Protein AF-A0A1A8P3E7-F1 (afdb_monomer_lite)

Organism: NCBI:txid451742

Secondary structure (DSSP, 8-state):
----SS-GGGPEEEE-SSEEEEEEEEEEEE--TTSSS---EEEEEEEEEEEES------SS----------PPPPP----------BSSTTS-SB----TTS------

InterPro domains:
  IPR001507 Zona pellucida domain [PS51034] (1-108)
  IPR055356 ZP-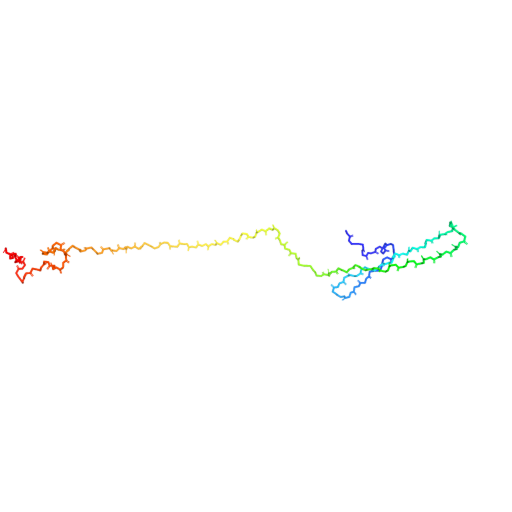N domain [PF23344] (7-52)

Radius of gyration: 48.58 Å; chains: 1; bounding box: 80×35×121 Å

pLDDT: mean 80.95, std 13.32, range [49.78, 93.94]

Structure (mmCIF, N/CA/C/O backbone):
data_AF-A0A1A8P3E7-F1
#
_entry.id   AF-A0A1A8P3E7-F1
#
loop_
_atom_site.group_PDB
_atom_site.id
_atom_site.type_symbol
_atom_site.label_atom_id
_atom_site.label_alt_id
_atom_site.label_comp_id
_atom_site.label_asym_id
_atom_site.label_entity_id
_atom_site.label_seq_id
_atom_site.pdbx_PDB_ins_code
_atom_site.Cartn_x
_atom_site.Cartn_y
_atom_site.Cartn_z
_atom_site.occupancy
_atom_site.B_iso_or_equiv
_atom_site.auth_seq_id
_atom_site.auth_comp_id
_atom_site.auth_asym_id
_atom_site.auth_atom_id
_atom_site.pdbx_PDB_model_num
ATOM 1 N N . ARG A 1 1 ? 2.741 7.653 -19.300 1.00 53.19 1 ARG A N 1
ATOM 2 C CA . ARG A 1 1 ? 2.255 6.512 -20.110 1.00 53.19 1 ARG A CA 1
ATOM 3 C C . ARG A 1 1 ? 3.495 5.762 -20.553 1.00 53.19 1 ARG A C 1
ATOM 5 O O . ARG A 1 1 ? 4.384 6.419 -21.071 1.00 53.19 1 ARG A O 1
ATOM 12 N N . PHE A 1 2 ? 3.603 4.475 -20.235 1.00 61.41 2 PHE A N 1
ATOM 13 C CA . PHE A 1 2 ? 4.712 3.655 -20.717 1.00 61.41 2 PHE A CA 1
ATOM 14 C C . PHE A 1 2 ? 4.537 3.445 -22.221 1.00 61.41 2 PHE A C 1
ATOM 16 O O . PHE A 1 2 ? 3.431 3.113 -22.649 1.00 61.41 2 PHE A O 1
ATOM 23 N N . ASP A 1 3 ? 5.583 3.709 -22.998 1.00 65.31 3 ASP A N 1
ATOM 24 C CA . ASP A 1 3 ? 5.627 3.332 -24.407 1.00 65.31 3 ASP A CA 1
ATOM 25 C C . ASP A 1 3 ? 6.106 1.880 -24.487 1.00 65.31 3 ASP A C 1
ATOM 27 O O . ASP A 1 3 ? 7.267 1.592 -24.209 1.00 65.31 3 ASP A O 1
ATOM 31 N N . ASN A 1 4 ? 5.183 0.962 -24.760 1.00 66.19 4 ASN A N 1
ATOM 32 C CA . ASN A 1 4 ? 5.472 -0.468 -24.871 1.00 66.19 4 ASN A CA 1
ATOM 33 C C . ASN A 1 4 ? 5.529 -0.954 -26.321 1.00 66.19 4 ASN A C 1
ATOM 35 O O . ASN A 1 4 ? 6.085 -2.022 -26.561 1.00 66.19 4 ASN A O 1
ATOM 39 N N . ASP A 1 5 ? 4.982 -0.180 -27.258 1.00 68.12 5 ASP A N 1
ATOM 40 C CA . ASP A 1 5 ? 4.649 -0.666 -28.597 1.00 68.12 5 ASP A CA 1
ATOM 41 C C . ASP A 1 5 ? 5.463 0.040 -29.691 1.00 68.12 5 ASP A C 1
ATOM 43 O O . ASP A 1 5 ? 5.791 -0.584 -30.698 1.00 68.12 5 ASP A O 1
ATOM 47 N N . ASP A 1 6 ? 5.854 1.305 -29.494 1.00 69.12 6 ASP A N 1
ATOM 48 C CA . ASP A 1 6 ? 6.400 2.132 -30.578 1.00 69.12 6 ASP A CA 1
ATOM 49 C C . ASP A 1 6 ? 7.939 2.118 -30.654 1.00 69.12 6 ASP A C 1
ATOM 51 O O . ASP A 1 6 ? 8.518 2.740 -31.547 1.00 69.12 6 ASP A O 1
ATOM 55 N N . HIS A 1 7 ? 8.617 1.401 -29.742 1.00 71.44 7 HIS A N 1
ATOM 56 C CA . HIS A 1 7 ? 10.087 1.280 -29.664 1.00 71.44 7 HIS A CA 1
ATOM 57 C C . HIS A 1 7 ? 10.818 2.617 -29.902 1.00 71.44 7 HIS A C 1
ATOM 59 O O . HIS A 1 7 ? 11.838 2.685 -30.604 1.00 71.44 7 HIS A O 1
ATOM 65 N N . LEU A 1 8 ? 10.292 3.701 -29.319 1.00 80.44 8 LEU A N 1
ATOM 66 C CA . LEU A 1 8 ? 10.802 5.049 -29.542 1.00 80.44 8 LEU A CA 1
ATOM 67 C C . LEU A 1 8 ? 12.301 5.130 -29.197 1.00 80.44 8 LEU A C 1
ATOM 69 O O . LEU A 1 8 ? 12.769 4.641 -28.160 1.00 80.44 8 LEU A O 1
ATOM 73 N N . CYS A 1 9 ? 13.065 5.751 -30.100 1.00 84.25 9 CYS A N 1
ATOM 74 C CA . CYS A 1 9 ? 14.514 5.961 -29.985 1.00 84.25 9 CYS A CA 1
ATOM 75 C C . CYS A 1 9 ? 15.353 4.675 -29.842 1.00 84.25 9 CYS A C 1
ATOM 77 O O . CYS A 1 9 ? 16.425 4.710 -29.239 1.00 84.25 9 CYS A O 1
ATOM 79 N N . GLY A 1 10 ? 14.875 3.542 -30.372 1.00 85.69 10 GLY A N 1
ATOM 80 C CA . GLY A 1 10 ? 15.616 2.276 -30.339 1.00 85.69 10 GLY A CA 1
ATOM 81 C C . GLY A 1 10 ? 15.698 1.640 -28.948 1.00 85.69 10 GLY A C 1
ATOM 82 O O . GLY A 1 10 ? 16.568 0.806 -28.707 1.00 85.69 10 GLY A O 1
ATOM 83 N N . THR A 1 11 ? 14.811 2.040 -28.030 1.00 88.94 11 THR A N 1
ATOM 84 C CA . THR A 1 11 ? 14.709 1.438 -26.695 1.00 88.94 11 THR A CA 1
ATOM 85 C C . THR A 1 11 ? 14.248 -0.011 -26.813 1.00 88.94 11 THR A C 1
ATOM 87 O O . THR A 1 11 ? 13.224 -0.290 -27.435 1.00 88.94 11 THR A O 1
ATOM 90 N N . VAL A 1 12 ? 14.969 -0.934 -26.177 1.00 89.94 12 VAL A N 1
ATOM 91 C CA . VAL A 1 12 ? 14.606 -2.355 -26.156 1.00 89.94 12 VAL A CA 1
ATOM 92 C C . VAL A 1 12 ? 13.786 -2.644 -24.905 1.00 89.94 12 VAL A C 1
ATOM 94 O O . VAL A 1 12 ? 14.243 -2.403 -23.786 1.00 89.94 12 VAL A O 1
ATOM 97 N N . LEU A 1 13 ? 12.586 -3.193 -25.094 1.00 90.06 13 LEU A N 1
ATOM 98 C CA . LEU A 1 13 ? 11.745 -3.690 -24.009 1.00 90.06 13 LEU A CA 1
ATOM 99 C C . LEU A 1 13 ? 11.966 -5.195 -23.821 1.00 90.06 13 LEU A C 1
ATOM 101 O O . LEU A 1 13 ? 11.778 -5.985 -24.744 1.00 90.06 13 LEU A O 1
ATOM 105 N N . LYS A 1 14 ? 12.333 -5.598 -22.604 1.00 89.81 14 LYS A N 1
ATOM 106 C CA . LYS A 1 14 ? 12.468 -6.999 -22.186 1.00 89.81 14 LYS A CA 1
ATOM 107 C C . LYS A 1 14 ? 11.544 -7.299 -21.011 1.00 89.81 14 LYS A C 1
ATOM 109 O O . LYS A 1 14 ? 11.247 -6.428 -20.197 1.00 89.81 14 LYS A O 1
ATOM 114 N N . SER A 1 15 ? 11.136 -8.559 -20.881 1.00 91.06 15 SER A N 1
ATOM 115 C CA . SER A 1 15 ? 10.411 -9.055 -19.709 1.00 91.06 15 SER A CA 1
ATOM 116 C C . SER A 1 15 ? 11.104 -10.290 -19.147 1.00 91.06 15 SER A C 1
ATOM 118 O O . SER A 1 15 ? 11.420 -11.216 -19.889 1.00 91.06 15 SER A O 1
ATOM 120 N N . ASN A 1 16 ? 11.329 -10.308 -17.833 1.00 90.25 16 ASN A N 1
ATOM 121 C CA . ASN A 1 16 ? 11.922 -11.443 -17.112 1.00 90.25 16 ASN A CA 1
ATOM 122 C C . ASN A 1 16 ? 10.866 -12.183 -16.264 1.00 90.25 16 ASN A C 1
ATOM 124 O O . ASN A 1 16 ? 11.123 -12.633 -15.149 1.00 90.25 16 ASN A O 1
ATOM 128 N N . GLY A 1 17 ? 9.612 -12.186 -16.723 1.00 90.94 17 GLY A N 1
ATOM 129 C CA . GLY A 1 17 ? 8.471 -12.809 -16.043 1.00 90.94 17 GLY A CA 1
ATOM 130 C C . GLY A 1 17 ? 7.914 -12.027 -14.845 1.00 90.94 17 GLY A C 1
ATOM 131 O O . GLY A 1 17 ? 6.706 -12.016 -14.646 1.00 90.94 17 GLY A O 1
ATOM 132 N N . THR A 1 18 ? 8.754 -11.328 -14.075 1.00 93.50 18 THR A N 1
ATOM 133 C CA . THR A 1 18 ? 8.329 -10.518 -12.908 1.00 93.50 18 THR A CA 1
ATOM 134 C C . THR A 1 18 ? 8.500 -9.012 -13.102 1.00 93.50 18 THR A C 1
ATOM 136 O O . THR A 1 18 ? 7.829 -8.222 -12.441 1.00 93.50 18 THR A O 1
ATOM 139 N N . HIS A 1 19 ? 9.378 -8.605 -14.017 1.00 93.38 19 HIS A N 1
ATOM 140 C CA . HIS A 1 19 ? 9.713 -7.207 -14.264 1.00 93.38 19 HIS A CA 1
ATOM 141 C C . HIS A 1 19 ? 9.706 -6.904 -15.763 1.00 93.38 19 HIS A C 1
ATOM 143 O O . HIS A 1 19 ? 10.071 -7.758 -16.576 1.00 93.38 19 HIS A O 1
ATOM 149 N N . LEU A 1 20 ? 9.326 -5.673 -16.100 1.00 91.75 20 LEU A N 1
ATOM 150 C CA . LEU A 1 20 ? 9.575 -5.032 -17.386 1.00 91.75 20 LEU A CA 1
ATOM 151 C C . LEU A 1 20 ? 10.888 -4.262 -17.301 1.00 91.75 20 LEU A C 1
ATOM 153 O O . LEU A 1 20 ? 11.143 -3.564 -16.322 1.00 91.75 20 LEU A O 1
ATOM 157 N N . ILE A 1 21 ? 11.723 -4.401 -18.319 1.00 92.62 21 ILE A N 1
ATOM 158 C CA . ILE A 1 21 ? 13.063 -3.829 -18.360 1.00 92.62 21 ILE A CA 1
ATOM 159 C C . ILE A 1 21 ? 13.180 -3.036 -19.656 1.00 92.62 21 ILE A C 1
ATOM 161 O O . ILE A 1 21 ? 13.079 -3.608 -20.740 1.00 92.62 21 ILE A O 1
ATOM 165 N N . TYR A 1 22 ? 13.401 -1.732 -19.535 1.00 92.31 22 TYR A N 1
ATOM 166 C CA . TYR A 1 22 ? 13.730 -0.861 -20.657 1.00 92.31 22 TYR A CA 1
ATOM 167 C C . TYR A 1 22 ? 15.231 -0.663 -20.697 1.00 92.31 22 TYR A C 1
ATOM 169 O O . TYR A 1 22 ? 15.809 -0.211 -19.711 1.00 92.31 22 TYR A O 1
ATOM 177 N N . GLU A 1 23 ? 15.853 -0.974 -21.824 1.00 92.19 23 GLU A N 1
ATOM 178 C CA . GLU A 1 23 ? 17.283 -0.786 -22.044 1.00 92.19 23 GLU A CA 1
ATOM 179 C C . GLU A 1 23 ? 17.511 0.212 -23.177 1.00 92.19 23 GLU A C 1
ATOM 181 O O . GLU A 1 23 ? 16.865 0.137 -24.226 1.00 92.19 23 GLU A O 1
ATOM 186 N N . ASN A 1 24 ? 18.442 1.143 -22.977 1.00 91.25 24 ASN A N 1
ATOM 187 C CA . ASN A 1 24 ? 18.874 2.074 -24.016 1.00 91.25 24 ASN A CA 1
ATOM 188 C C . ASN A 1 24 ? 20.343 2.490 -23.771 1.00 91.25 24 ASN A C 1
ATOM 190 O O . ASN A 1 24 ? 20.927 2.214 -22.720 1.00 91.25 24 ASN A O 1
ATOM 194 N N . GLY A 1 25 ? 20.968 3.113 -24.765 1.00 89.38 25 GLY A N 1
ATOM 195 C CA . GLY A 1 25 ? 22.330 3.619 -24.704 1.00 89.38 25 GLY A CA 1
ATOM 196 C C . GLY A 1 25 ? 22.405 5.075 -25.146 1.00 89.38 25 GLY A C 1
ATOM 197 O O . GLY A 1 25 ? 21.883 5.446 -26.193 1.00 89.38 25 GLY A O 1
ATOM 198 N N . ILE A 1 26 ? 23.102 5.902 -24.370 1.00 86.50 26 ILE A N 1
ATOM 199 C CA . ILE A 1 26 ? 23.497 7.245 -24.791 1.00 86.50 26 ILE A CA 1
ATOM 200 C C . ILE A 1 26 ? 24.863 7.129 -25.453 1.00 86.50 26 ILE A C 1
ATOM 202 O O . ILE A 1 26 ? 25.842 6.733 -24.816 1.00 86.50 26 ILE A O 1
ATOM 206 N N . PHE A 1 27 ? 24.917 7.486 -26.730 1.00 82.00 27 PHE A N 1
ATOM 207 C CA . PHE A 1 27 ? 26.142 7.523 -27.515 1.00 82.00 27 PHE A CA 1
ATOM 208 C C . PHE A 1 27 ? 26.516 8.977 -27.763 1.00 82.00 27 PHE A C 1
ATOM 210 O O . PHE A 1 27 ? 25.686 9.769 -28.208 1.00 82.00 27 PHE A O 1
ATOM 217 N N . ASN A 1 28 ? 27.761 9.332 -27.469 1.00 70.62 28 ASN A N 1
ATOM 218 C CA . ASN A 1 28 ? 28.285 10.657 -27.742 1.00 70.62 28 ASN A CA 1
ATOM 219 C C . ASN A 1 28 ? 29.458 10.545 -28.717 1.00 70.62 28 ASN A C 1
ATOM 221 O O . ASN A 1 28 ? 30.531 10.089 -28.329 1.00 70.62 28 ASN A O 1
ATOM 225 N N . GLY A 1 29 ? 29.244 10.978 -29.959 1.00 63.06 29 GLY A N 1
ATOM 226 C CA . GLY A 1 29 ? 30.314 11.243 -30.915 1.00 63.06 29 GLY A CA 1
ATOM 227 C C . GLY A 1 29 ? 30.683 12.720 -30.839 1.00 63.06 29 GLY A C 1
ATOM 228 O O . GLY A 1 29 ? 30.122 13.533 -31.572 1.00 63.06 29 GLY A O 1
ATOM 229 N N . VAL A 1 30 ? 31.572 13.103 -29.915 1.00 57.12 30 VAL A N 1
ATOM 230 C CA . VAL A 1 30 ? 32.094 14.479 -29.912 1.00 57.12 30 VAL A CA 1
ATOM 231 C C . VAL A 1 30 ? 33.234 14.544 -30.905 1.00 57.12 30 VAL A C 1
ATOM 233 O O . VAL A 1 30 ? 34.372 14.203 -30.582 1.00 57.12 30 VAL A O 1
ATOM 236 N N . ASP A 1 31 ? 32.942 15.045 -32.096 1.00 55.75 31 ASP A N 1
ATOM 237 C CA . ASP A 1 31 ? 33.995 15.413 -33.022 1.00 55.75 31 ASP A CA 1
ATOM 238 C C . ASP A 1 31 ? 34.660 16.708 -32.529 1.00 55.75 31 ASP A C 1
ATOM 240 O O . ASP A 1 31 ? 34.160 17.825 -32.702 1.00 55.75 31 ASP A O 1
ATOM 244 N N . THR A 1 32 ? 35.776 16.570 -31.816 1.00 56.28 32 THR A N 1
ATOM 245 C CA . THR A 1 32 ? 36.554 17.714 -31.331 1.00 56.28 32 THR A CA 1
ATOM 246 C C . THR A 1 32 ? 37.538 18.204 -32.399 1.00 56.28 32 THR A C 1
ATOM 248 O O . THR A 1 32 ? 38.712 18.407 -32.112 1.00 56.28 32 THR A O 1
ATOM 251 N N . GLN A 1 33 ? 37.083 18.490 -33.629 1.00 55.56 33 GLN A N 1
ATOM 252 C CA . GLN A 1 33 ? 37.942 19.047 -34.704 1.00 55.56 33 GLN A CA 1
ATOM 253 C C . GLN A 1 33 ? 38.439 20.488 -34.459 1.00 55.56 33 GLN A C 1
ATOM 255 O O . GLN A 1 33 ? 38.891 21.162 -35.381 1.00 55.56 33 GLN A O 1
ATOM 260 N N . ARG A 1 34 ? 38.357 21.023 -33.234 1.00 55.91 34 ARG A N 1
ATOM 261 C CA . ARG A 1 34 ? 38.787 22.401 -32.925 1.00 55.91 34 ARG A CA 1
ATOM 262 C C . ARG A 1 34 ? 40.233 22.511 -32.420 1.00 55.91 34 ARG A C 1
ATOM 264 O O . ARG A 1 34 ? 40.592 23.548 -31.870 1.00 55.91 34 ARG A O 1
ATOM 271 N N . GLY A 1 35 ? 41.070 21.483 -32.587 1.00 60.84 35 GLY A N 1
ATOM 272 C CA . GLY A 1 35 ? 42.472 21.496 -32.148 1.00 60.84 35 GLY A CA 1
ATOM 273 C C . GLY A 1 35 ? 43.423 20.736 -33.079 1.00 60.84 35 GLY A C 1
ATOM 274 O O . GLY A 1 35 ? 43.000 19.896 -33.861 1.00 60.84 35 GLY A O 1
ATOM 275 N N . ILE A 1 36 ? 44.729 21.015 -32.963 1.00 57.12 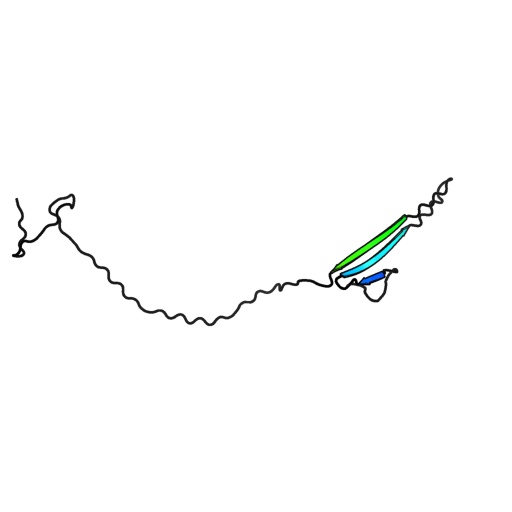36 ILE A N 1
ATOM 276 C CA . ILE A 1 36 ? 45.823 20.391 -33.749 1.00 57.12 36 ILE A CA 1
ATOM 277 C C . ILE A 1 36 ? 45.931 18.868 -33.491 1.00 57.12 36 ILE A C 1
ATOM 279 O O . ILE A 1 36 ? 46.547 18.140 -34.263 1.00 57.12 36 ILE A O 1
ATOM 283 N N . ILE A 1 37 ? 45.311 18.373 -32.415 1.00 55.69 37 ILE A N 1
ATOM 284 C CA . ILE A 1 37 ? 45.257 16.955 -32.052 1.00 55.69 37 ILE A CA 1
ATOM 285 C C . ILE A 1 37 ? 43.801 16.496 -32.153 1.00 55.69 37 ILE A C 1
ATOM 287 O O . ILE A 1 37 ? 42.964 16.962 -31.381 1.00 55.69 37 ILE A O 1
ATOM 291 N N . SER A 1 38 ? 43.518 15.552 -33.053 1.00 58.75 38 SER A N 1
ATOM 292 C CA . SER A 1 38 ? 42.248 14.820 -33.047 1.00 58.75 38 SER A CA 1
ATOM 293 C C . SER A 1 38 ? 42.225 13.872 -31.845 1.00 58.75 38 SER A C 1
ATOM 295 O O . SER A 1 38 ? 43.112 13.028 -31.691 1.00 58.75 38 SER A O 1
ATOM 297 N N . ARG A 1 39 ? 41.250 14.043 -30.949 1.00 63.00 39 ARG A N 1
ATOM 298 C CA . ARG A 1 39 ? 40.964 13.093 -29.867 1.00 63.00 39 ARG A CA 1
ATOM 299 C C . ARG A 1 39 ? 39.502 12.704 -29.946 1.00 63.00 39 ARG A C 1
ATOM 301 O O . ARG A 1 39 ? 38.651 13.320 -29.309 1.00 63.00 39 ARG A O 1
ATOM 308 N N . GLU A 1 40 ? 39.240 11.668 -30.724 1.00 62.81 40 GLU A N 1
ATOM 309 C CA . GLU A 1 40 ? 37.969 10.965 -30.682 1.00 62.81 40 GLU A CA 1
ATOM 310 C C . GLU A 1 40 ? 37.831 10.328 -29.292 1.00 62.81 40 GLU A C 1
ATOM 312 O O . GLU A 1 40 ? 38.710 9.601 -28.818 1.00 62.81 40 GLU A O 1
ATOM 317 N N . ARG A 1 41 ? 36.779 10.710 -28.568 1.00 60.81 41 ARG A N 1
ATOM 318 C CA . ARG A 1 41 ? 36.409 10.090 -27.297 1.00 60.81 41 ARG A CA 1
ATOM 319 C C . ARG A 1 41 ? 35.005 9.550 -27.454 1.00 60.81 41 ARG A C 1
ATOM 321 O O . ARG A 1 41 ? 34.042 10.280 -27.232 1.00 60.81 41 ARG A O 1
ATOM 328 N N . ASP A 1 42 ? 34.928 8.273 -27.787 1.00 68.31 42 ASP A N 1
ATOM 329 C CA . ASP A 1 42 ? 33.664 7.557 -27.815 1.00 68.31 42 ASP A CA 1
ATOM 330 C C . ASP A 1 42 ? 33.218 7.271 -26.386 1.00 68.31 42 ASP A C 1
ATOM 332 O O . ASP A 1 42 ? 33.811 6.473 -25.657 1.00 68.31 42 ASP A O 1
ATOM 336 N N . LEU A 1 43 ? 32.170 7.973 -25.964 1.00 73.19 43 LEU A N 1
ATOM 337 C CA . LEU A 1 43 ? 31.485 7.702 -24.710 1.00 73.19 43 LEU A CA 1
ATOM 338 C C . LEU A 1 43 ? 30.185 6.972 -25.030 1.00 73.19 43 LEU A C 1
ATOM 340 O O . LEU A 1 43 ? 29.261 7.546 -25.609 1.00 73.19 43 LEU A O 1
ATOM 344 N N . GLN A 1 44 ? 30.125 5.708 -24.620 1.00 83.88 44 GLN A N 1
ATOM 345 C CA . GLN A 1 44 ? 28.924 4.888 -24.667 1.00 83.88 44 GLN A CA 1
ATOM 346 C C . GLN A 1 44 ? 28.449 4.622 -23.238 1.00 83.88 44 GLN A C 1
ATOM 348 O O . GLN A 1 44 ? 29.117 3.931 -22.469 1.00 83.88 44 GLN A O 1
ATOM 353 N N . LEU A 1 45 ? 27.280 5.154 -22.888 1.00 87.88 45 LEU A N 1
ATOM 354 C CA . LEU A 1 45 ? 26.632 4.907 -21.606 1.00 87.88 45 LEU A CA 1
ATOM 355 C C . LEU A 1 45 ? 25.412 4.019 -21.821 1.00 87.88 45 LEU A C 1
ATOM 357 O O . LEU A 1 45 ? 24.391 4.478 -22.324 1.00 87.88 45 LEU A O 1
ATOM 361 N N . GLN A 1 46 ? 25.504 2.759 -21.413 1.00 92.12 46 GLN A N 1
ATOM 362 C CA . GLN A 1 46 ? 24.351 1.862 -21.382 1.00 92.12 46 GLN A CA 1
ATOM 363 C C . GLN A 1 46 ? 23.588 2.048 -20.071 1.00 92.12 46 GLN A C 1
ATOM 365 O O . GLN A 1 46 ? 24.195 2.118 -19.001 1.00 92.12 46 GLN A O 1
ATOM 370 N N . PHE A 1 47 ? 22.262 2.122 -20.146 1.00 93.62 47 PHE A N 1
ATOM 371 C CA . PHE A 1 47 ? 21.403 2.255 -18.976 1.00 93.62 47 PHE A CA 1
ATOM 372 C C . PHE A 1 47 ? 20.153 1.385 -19.100 1.00 93.62 47 PHE A C 1
ATOM 374 O O . PHE A 1 47 ? 19.735 1.002 -20.194 1.00 93.62 47 PHE A O 1
ATOM 381 N N . SER A 1 48 ? 19.553 1.070 -17.951 1.00 93.62 48 SER A N 1
ATOM 382 C CA . SER A 1 48 ? 18.293 0.339 -17.902 1.00 93.62 48 SER A CA 1
ATOM 383 C C . SER A 1 48 ? 17.371 0.842 -16.794 1.00 93.62 48 SER A C 1
ATOM 385 O O . SER A 1 48 ? 17.824 1.293 -15.740 1.00 93.62 48 SER A O 1
ATOM 387 N N . CYS A 1 49 ? 16.065 0.763 -17.043 1.00 92.44 49 CYS A N 1
ATOM 388 C CA . CYS A 1 49 ? 15.011 1.051 -16.078 1.00 92.44 49 CYS A CA 1
ATOM 389 C C . CYS A 1 49 ? 14.171 -0.209 -15.865 1.00 92.44 49 CYS A C 1
ATOM 391 O O . CYS A 1 49 ? 13.672 -0.795 -16.825 1.00 92.44 49 CYS A O 1
ATOM 393 N N . VAL A 1 50 ? 14.007 -0.619 -14.607 1.00 93.56 50 VAL A N 1
ATOM 394 C CA . VAL A 1 50 ? 1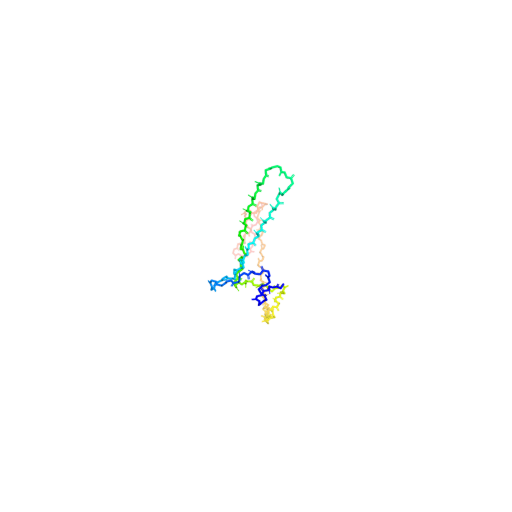3.346 -1.876 -14.237 1.00 93.56 50 VAL A CA 1
ATOM 395 C C . VAL A 1 50 ? 12.064 -1.574 -13.466 1.00 93.56 50 VAL A C 1
ATOM 397 O O . VAL A 1 50 ? 12.096 -0.904 -12.435 1.00 93.56 50 VAL A O 1
ATOM 400 N N . TYR A 1 51 ? 10.937 -2.088 -13.953 1.00 92.12 51 TYR A N 1
ATOM 401 C CA . TYR A 1 51 ? 9.608 -1.885 -13.385 1.00 92.12 51 TYR A CA 1
ATOM 402 C C . TYR A 1 51 ? 8.987 -3.222 -12.991 1.00 92.12 51 TYR A C 1
ATOM 404 O O . TYR A 1 51 ? 8.913 -4.145 -13.797 1.00 92.12 51 TYR A O 1
ATOM 412 N N . SER A 1 52 ? 8.521 -3.328 -11.749 1.00 93.00 52 SER A N 1
ATOM 413 C CA . SER A 1 52 ? 7.794 -4.507 -11.272 1.00 93.00 52 SER A 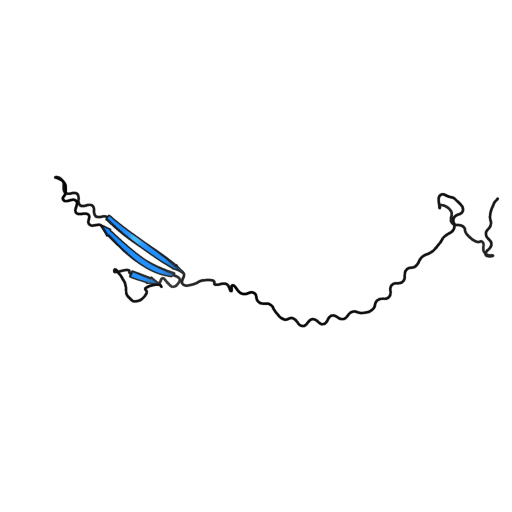CA 1
ATOM 414 C C . SER A 1 52 ? 6.436 -4.622 -11.968 1.00 93.00 52 SER A C 1
ATOM 416 O O . SER A 1 52 ? 5.689 -3.644 -12.030 1.00 93.00 52 SER A O 1
ATOM 418 N N . LEU A 1 53 ? 6.094 -5.823 -12.444 1.00 91.19 53 LEU A N 1
ATOM 419 C CA . LEU A 1 53 ? 4.758 -6.125 -12.974 1.00 91.19 53 LEU A CA 1
ATOM 420 C C . LEU A 1 53 ? 3.697 -6.177 -11.869 1.00 91.19 53 LEU A C 1
ATOM 422 O O . LEU A 1 53 ? 2.516 -5.961 -12.125 1.00 91.19 53 LEU A O 1
ATOM 426 N N . THR A 1 54 ? 4.111 -6.457 -10.633 1.00 91.44 54 THR A N 1
ATOM 427 C CA . THR A 1 54 ? 3.224 -6.497 -9.471 1.00 91.44 54 THR A CA 1
ATOM 428 C C . THR A 1 54 ? 3.259 -5.174 -8.717 1.00 91.44 54 THR A C 1
ATOM 430 O O . THR A 1 54 ? 4.335 -4.693 -8.352 1.00 91.44 54 THR A O 1
ATOM 433 N N . GLN A 1 55 ? 2.084 -4.613 -8.432 1.00 89.94 55 GLN A N 1
ATOM 434 C CA . GLN A 1 55 ? 1.932 -3.414 -7.613 1.00 89.94 55 GLN A CA 1
ATOM 435 C C . GLN A 1 55 ? 0.829 -3.635 -6.578 1.00 89.94 55 GLN A C 1
ATOM 437 O O . GLN A 1 55 ? -0.259 -4.105 -6.904 1.00 89.94 55 GLN A O 1
ATOM 442 N N . ALA A 1 56 ? 1.114 -3.287 -5.325 1.00 91.00 56 ALA A N 1
ATOM 443 C CA . ALA A 1 56 ? 0.092 -3.200 -4.293 1.00 91.00 56 ALA A CA 1
ATOM 444 C C . ALA A 1 56 ? -0.555 -1.814 -4.364 1.00 91.00 56 ALA A C 1
ATOM 446 O O . ALA A 1 56 ? 0.140 -0.799 -4.326 1.00 91.00 56 ALA A O 1
ATOM 447 N N . VAL A 1 57 ? -1.880 -1.776 -4.459 1.00 92.12 57 VAL A N 1
ATOM 448 C CA . VAL A 1 57 ? -2.663 -0.538 -4.433 1.00 92.12 57 VAL A CA 1
ATOM 449 C C . VAL A 1 57 ? -3.544 -0.522 -3.193 1.00 92.12 57 VAL A C 1
ATOM 451 O O . VAL A 1 57 ? -4.030 -1.563 -2.750 1.00 92.12 57 VAL A O 1
ATOM 454 N N . SER A 1 58 ? -3.743 0.660 -2.622 1.00 91.88 58 SER A N 1
ATOM 455 C CA . SER A 1 58 ? -4.648 0.872 -1.497 1.00 91.88 58 SER A CA 1
ATOM 456 C C . SER A 1 58 ? -5.849 1.703 -1.931 1.00 91.88 58 SER A C 1
ATOM 458 O O . SER A 1 58 ? -5.769 2.528 -2.842 1.00 91.88 58 SER A O 1
ATOM 460 N N . MET A 1 59 ? -6.986 1.480 -1.274 1.00 92.44 59 MET A N 1
ATOM 461 C CA . MET A 1 59 ? -8.144 2.356 -1.421 1.00 92.44 59 MET A CA 1
ATOM 462 C C . MET A 1 59 ? -7.948 3.579 -0.526 1.00 92.44 59 MET A C 1
ATOM 464 O O . MET A 1 59 ? -7.671 3.444 0.663 1.00 92.44 59 MET A O 1
ATOM 468 N N . ASN A 1 60 ? -8.129 4.774 -1.086 1.00 93.94 60 ASN A N 1
ATOM 469 C CA . ASN A 1 60 ? -8.125 6.031 -0.331 1.00 93.94 60 ASN A CA 1
ATOM 470 C C . ASN A 1 60 ? -9.491 6.346 0.307 1.00 93.94 60 ASN A C 1
ATOM 472 O O . ASN A 1 60 ? -9.711 7.457 0.786 1.00 93.94 60 ASN A O 1
ATOM 476 N N . VAL A 1 61 ? -10.411 5.380 0.293 1.00 92.88 61 VAL A N 1
ATOM 477 C CA . VAL A 1 61 ? -11.759 5.496 0.846 1.00 92.88 61 VAL A CA 1
ATOM 478 C C . VAL A 1 61 ? -11.890 4.561 2.039 1.00 92.88 61 VAL A C 1
ATOM 480 O O . VAL A 1 61 ? -11.451 3.412 2.002 1.00 92.88 61 VAL A O 1
ATOM 483 N N . GLN A 1 62 ? -12.526 5.056 3.097 1.00 91.44 62 GLN A N 1
ATOM 484 C CA . GLN A 1 62 ? -12.821 4.281 4.292 1.00 91.44 62 GLN A CA 1
ATOM 485 C C . GLN A 1 62 ? -14.116 3.478 4.122 1.00 91.44 62 GLN A C 1
ATOM 487 O O . GLN A 1 62 ? -15.133 4.002 3.667 1.00 91.44 62 GLN A O 1
ATOM 492 N N . ILE A 1 63 ? -14.093 2.211 4.540 1.00 91.44 63 ILE A N 1
ATOM 493 C CA . ILE A 1 63 ? -15.280 1.354 4.580 1.00 91.44 63 ILE A CA 1
ATOM 494 C C . ILE A 1 63 ? -15.948 1.516 5.945 1.00 91.44 63 ILE A C 1
ATOM 496 O O . ILE A 1 63 ? -15.394 1.115 6.968 1.00 91.44 63 ILE A O 1
ATOM 500 N N . ASN A 1 64 ? -17.155 2.077 5.957 1.00 91.12 64 ASN A N 1
ATOM 501 C CA . ASN A 1 64 ? -17.996 2.137 7.149 1.00 91.12 64 ASN A CA 1
ATOM 502 C C . ASN A 1 64 ? -18.979 0.965 7.120 1.00 91.12 64 ASN A C 1
ATOM 504 O O . ASN A 1 64 ? -20.012 1.027 6.455 1.00 91.12 64 ASN A O 1
ATOM 508 N N . ALA A 1 65 ? -18.636 -0.123 7.810 1.00 89.25 65 ALA A N 1
ATOM 509 C CA . ALA A 1 65 ? -19.511 -1.284 7.906 1.00 89.25 65 ALA A CA 1
ATOM 510 C C . ALA A 1 65 ? -20.751 -0.955 8.750 1.00 89.25 65 ALA A C 1
ATOM 512 O O . ALA A 1 65 ? -20.646 -0.442 9.865 1.00 89.25 65 ALA A O 1
ATOM 513 N N . LEU A 1 66 ? -21.929 -1.271 8.217 1.00 91.25 66 LEU A N 1
ATOM 514 C CA . LEU A 1 66 ? -23.182 -1.178 8.956 1.00 91.25 66 LEU A CA 1
ATOM 515 C C . LEU A 1 66 ? -23.367 -2.465 9.763 1.00 91.25 66 LEU A C 1
ATOM 517 O O . LEU A 1 66 ? -23.508 -3.544 9.193 1.00 91.25 66 LEU A O 1
ATOM 521 N N . GLU A 1 67 ? -23.373 -2.349 11.089 1.00 88.69 67 GLU A N 1
ATOM 522 C CA . GLU A 1 67 ? -23.619 -3.470 11.997 1.00 88.69 67 GLU A CA 1
ATOM 523 C C . GLU A 1 67 ? -24.960 -3.279 12.714 1.00 88.69 67 GLU A C 1
ATOM 525 O O . GLU A 1 67 ? -25.210 -2.252 13.350 1.00 88.69 67 GLU A O 1
ATOM 530 N N . SER A 1 68 ? -25.825 -4.292 12.660 1.00 88.06 68 SER A N 1
ATOM 531 C CA . SER A 1 68 ? -27.033 -4.326 13.481 1.00 88.06 68 SER A CA 1
ATOM 532 C C . SER A 1 68 ? -26.691 -4.826 14.887 1.00 88.06 68 SER A C 1
ATOM 534 O O . SER A 1 68 ? -26.462 -6.020 15.082 1.00 88.06 68 SER A O 1
ATOM 536 N N . ARG A 1 69 ? -26.691 -3.939 15.891 1.00 85.62 69 ARG A N 1
ATOM 537 C CA . ARG A 1 69 ? -26.522 -4.328 17.302 1.00 85.62 69 ARG A CA 1
ATOM 538 C C . ARG A 1 69 ? -27.824 -4.223 18.083 1.00 85.62 69 ARG A C 1
ATOM 540 O O . ARG A 1 69 ? -28.392 -3.145 18.233 1.00 85.62 69 ARG A O 1
ATOM 547 N N . LEU A 1 70 ? -28.248 -5.340 18.668 1.00 89.12 70 LEU A N 1
ATOM 548 C CA . LEU A 1 70 ? -29.338 -5.375 19.639 1.00 89.12 70 LEU A CA 1
ATOM 549 C C . LEU A 1 70 ? -28.769 -5.193 21.047 1.00 89.12 70 LEU A C 1
ATOM 551 O O . LEU A 1 70 ? -28.119 -6.085 21.588 1.00 89.12 70 LEU A O 1
ATOM 555 N N . ARG A 1 71 ? -29.028 -4.037 21.663 1.00 87.25 71 ARG A N 1
ATOM 556 C CA . ARG A 1 71 ? -28.622 -3.762 23.047 1.00 87.25 71 ARG A CA 1
ATOM 557 C C . ARG A 1 71 ? -29.830 -3.885 23.970 1.00 87.25 71 ARG A C 1
ATOM 559 O O . ARG A 1 71 ? -30.689 -3.009 23.986 1.00 87.25 71 ARG A O 1
ATOM 566 N N . LYS A 1 72 ? -29.898 -4.964 24.753 1.00 87.94 72 LYS A N 1
ATOM 567 C CA . LYS A 1 72 ? -30.942 -5.151 25.773 1.00 87.94 72 LYS A CA 1
ATOM 568 C C . LYS A 1 72 ? -30.425 -4.699 27.135 1.00 87.94 72 LYS A C 1
ATOM 570 O O . LYS A 1 72 ? -29.468 -5.263 27.658 1.00 87.94 72 LYS A O 1
ATOM 575 N N . LYS A 1 73 ? -31.059 -3.675 27.708 1.00 85.81 73 LYS A N 1
ATOM 576 C CA . LYS A 1 73 ? -30.818 -3.261 29.093 1.00 85.81 73 LYS A CA 1
ATOM 577 C C . LYS A 1 73 ? -31.744 -4.062 29.999 1.00 85.81 73 LYS A C 1
ATOM 579 O O . LYS A 1 73 ? -32.957 -4.004 29.827 1.00 85.81 73 LYS A O 1
ATOM 584 N N . HIS A 1 74 ? -31.171 -4.767 30.965 1.00 85.62 74 HIS A N 1
ATOM 585 C CA . HIS A 1 74 ? -31.939 -5.434 32.010 1.00 85.62 74 HIS A CA 1
ATOM 586 C C . HIS A 1 74 ? -31.939 -4.552 33.266 1.00 85.62 74 HIS A C 1
ATOM 588 O O . HIS A 1 74 ? -30.883 -4.025 33.630 1.00 85.62 74 HIS A O 1
ATOM 594 N N . PRO A 1 75 ? -33.095 -4.330 33.911 1.00 85.75 75 PRO A N 1
ATOM 595 C CA . PRO A 1 75 ? -33.146 -3.595 35.163 1.00 85.75 75 PRO A CA 1
ATOM 596 C C . PRO A 1 75 ? -32.534 -4.444 36.283 1.00 85.75 75 PRO A C 1
ATOM 598 O O . PRO A 1 75 ? -33.000 -5.545 36.561 1.00 85.75 75 PRO A O 1
ATOM 601 N N . GLY A 1 76 ? -31.492 -3.922 36.926 1.00 87.62 76 GLY A N 1
ATOM 602 C CA . GLY A 1 76 ? -30.962 -4.455 38.179 1.00 87.62 76 GLY A CA 1
ATOM 603 C C . GLY A 1 76 ? -31.486 -3.638 39.356 1.00 87.62 76 GLY A C 1
ATOM 604 O O . GLY A 1 76 ? -31.609 -2.417 39.251 1.00 87.62 76 GLY A O 1
ATOM 605 N N . ARG A 1 77 ? -31.790 -4.297 40.476 1.00 89.94 77 ARG A N 1
ATOM 606 C CA . ARG A 1 77 ? -32.020 -3.632 41.765 1.00 89.94 77 ARG A CA 1
ATOM 607 C C . ARG A 1 77 ? -30.827 -3.935 42.664 1.00 89.94 77 ARG A C 1
ATOM 609 O O . ARG A 1 77 ? -30.471 -5.098 42.818 1.00 89.94 77 ARG A O 1
ATOM 616 N N . GLY A 1 78 ? -30.214 -2.896 43.220 1.00 87.31 78 GLY A N 1
ATOM 617 C CA . GLY A 1 78 ? -29.202 -3.018 44.266 1.00 87.31 78 GLY A CA 1
ATOM 618 C C . GLY A 1 78 ? -29.833 -2.750 45.627 1.00 87.31 78 GLY A C 1
ATOM 619 O O . GLY A 1 78 ? -30.705 -1.887 45.732 1.00 87.31 78 GLY A O 1
ATOM 620 N N . LEU A 1 79 ? -29.406 -3.484 46.651 1.00 93.06 79 LEU A N 1
ATOM 621 C CA . LEU A 1 79 ? -29.763 -3.220 48.041 1.00 93.06 79 LEU A CA 1
ATOM 622 C C . LEU A 1 79 ? -28.494 -2.815 48.791 1.00 93.06 79 LEU A C 1
ATOM 624 O O . LEU A 1 79 ? -27.463 -3.470 48.651 1.00 93.06 79 LEU A O 1
ATOM 628 N N . TYR A 1 80 ? -28.585 -1.754 49.586 1.00 89.75 80 TYR A N 1
ATOM 629 C CA . TYR A 1 80 ? -27.529 -1.354 50.508 1.00 89.75 80 TYR A CA 1
ATOM 630 C C . TYR A 1 80 ? -27.986 -1.654 51.930 1.00 89.75 80 TYR A C 1
ATOM 632 O O . TYR A 1 80 ? -29.024 -1.153 52.361 1.00 89.75 80 TYR A O 1
ATOM 640 N N . ASN A 1 81 ? -27.203 -2.452 52.653 1.00 91.75 81 ASN A N 1
ATOM 641 C CA . ASN A 1 81 ? -27.430 -2.696 54.072 1.00 91.75 81 ASN A CA 1
ATOM 642 C C . ASN A 1 81 ? -26.598 -1.700 54.876 1.00 91.75 81 ASN A C 1
ATOM 644 O O . ASN A 1 81 ? -25.372 -1.693 54.779 1.00 91.75 81 ASN A O 1
ATOM 648 N N . VAL A 1 82 ? -27.276 -0.869 55.663 1.00 93.00 82 VAL A N 1
ATOM 649 C CA . VAL A 1 82 ? -26.652 0.098 56.569 1.00 93.00 82 VAL A CA 1
ATOM 650 C C . VAL A 1 82 ? -27.095 -0.239 57.984 1.00 93.00 82 VAL A C 1
ATOM 652 O O . VAL A 1 82 ? -28.289 -0.360 58.249 1.00 93.00 82 VAL A O 1
ATOM 655 N N . THR A 1 83 ? -26.134 -0.392 58.889 1.00 89.75 83 THR A N 1
ATOM 656 C CA . THR A 1 83 ? -26.373 -0.684 60.305 1.00 89.75 83 THR A CA 1
ATOM 657 C C . THR A 1 83 ? -25.752 0.403 61.165 1.00 89.75 83 THR A C 1
ATOM 659 O O . THR A 1 83 ? -24.599 0.773 60.953 1.00 89.75 83 THR A O 1
ATOM 662 N N . MET A 1 84 ? -26.503 0.889 62.151 1.00 89.56 84 MET A N 1
ATOM 663 C CA . MET A 1 84 ? -25.998 1.790 63.183 1.00 89.56 84 MET A CA 1
ATOM 664 C C . MET A 1 84 ? -25.757 0.984 64.457 1.00 89.56 84 MET A C 1
ATOM 666 O O . MET A 1 84 ? -26.639 0.241 64.884 1.00 89.56 84 MET A O 1
ATOM 670 N N . ILE A 1 85 ? -24.573 1.128 65.048 1.00 87.38 85 ILE A N 1
ATOM 671 C CA . ILE A 1 85 ? -24.200 0.470 66.302 1.00 87.38 85 ILE A CA 1
ATOM 672 C C . ILE A 1 85 ? -23.851 1.573 67.311 1.00 87.38 85 ILE A C 1
ATOM 674 O O . ILE A 1 85 ? -22.945 2.359 67.030 1.00 87.38 85 ILE A O 1
ATOM 678 N N . PRO A 1 86 ? -24.566 1.687 68.445 1.00 87.44 86 PRO A N 1
ATOM 679 C CA . PRO A 1 86 ? -24.169 2.580 69.530 1.00 87.44 86 PRO A CA 1
ATOM 680 C C . PRO A 1 86 ? -22.963 2.012 70.294 1.00 87.44 86 PRO A C 1
ATOM 682 O O . PRO A 1 86 ? -22.855 0.798 70.463 1.00 87.44 86 PRO A O 1
ATOM 685 N N . TYR A 1 87 ? -22.076 2.887 70.774 1.00 88.19 87 TYR A N 1
ATOM 686 C CA . TYR A 1 87 ? -20.861 2.529 71.518 1.00 88.19 87 TYR A CA 1
ATOM 687 C C . TYR A 1 87 ? -20.858 3.177 72.901 1.00 88.19 87 TYR A C 1
ATOM 689 O O . TYR A 1 87 ? -21.425 4.253 73.088 1.00 88.19 87 TYR A O 1
ATOM 697 N N . GLN A 1 88 ? -20.231 2.503 73.861 1.00 87.12 88 GLN A N 1
ATOM 698 C CA . GLN A 1 88 ? -20.126 2.956 75.249 1.00 87.12 88 GLN A CA 1
ATOM 699 C C . GLN A 1 88 ? -19.012 3.995 75.443 1.00 87.12 88 GLN A C 1
ATOM 701 O O . GLN A 1 88 ? -19.055 4.777 76.388 1.00 87.12 88 GLN A O 1
ATOM 706 N N . ASP A 1 89 ? -18.026 4.021 74.546 1.00 87.69 89 ASP A N 1
ATOM 707 C CA . ASP A 1 89 ? -16.856 4.889 74.616 1.00 87.69 89 ASP A CA 1
ATOM 708 C C . ASP A 1 89 ? -16.728 5.802 73.385 1.00 87.69 89 ASP A C 1
ATOM 710 O O . ASP A 1 89 ? -17.144 5.459 72.276 1.00 87.69 89 ASP A O 1
ATOM 714 N N . ALA A 1 90 ? -16.087 6.961 73.568 1.00 89.56 90 ALA A N 1
ATOM 715 C CA . ALA A 1 90 ? -15.827 7.919 72.489 1.00 89.56 90 ALA A CA 1
ATOM 716 C C . ALA A 1 90 ? -14.828 7.406 71.428 1.00 89.56 90 ALA A C 1
ATOM 718 O O . ALA A 1 90 ? -14.704 8.018 70.368 1.00 89.56 90 ALA A O 1
ATOM 719 N N . GLY A 1 91 ? -14.107 6.313 71.710 1.00 93.62 91 GLY A N 1
ATOM 720 C CA . GLY A 1 91 ? -13.180 5.652 70.788 1.00 93.62 91 GLY A CA 1
ATOM 721 C C . GLY A 1 91 ? -13.831 4.583 69.904 1.00 93.62 91 GLY A C 1
ATOM 722 O O . GLY A 1 91 ? -13.160 4.048 69.023 1.00 93.62 91 GLY A O 1
ATOM 723 N N . PHE A 1 92 ? -15.128 4.302 70.081 1.00 90.31 92 PHE A N 1
ATOM 724 C CA . PHE A 1 92 ? -15.878 3.288 69.332 1.00 90.31 92 PHE A CA 1
ATOM 725 C C . PHE A 1 92 ? -15.303 1.863 69.461 1.00 90.31 92 PHE A C 1
ATOM 727 O O . PHE A 1 92 ? -15.343 1.077 68.510 1.00 90.31 92 PHE A O 1
ATOM 734 N N . HIS A 1 93 ? -14.761 1.506 70.62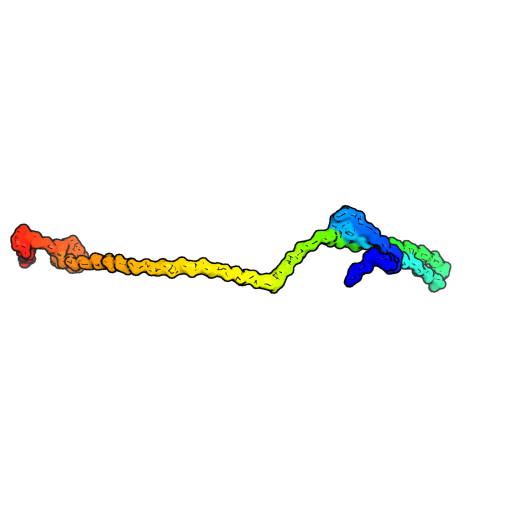6 1.00 90.81 93 HIS A N 1
ATOM 735 C CA . HIS A 1 93 ? -14.167 0.187 70.861 1.00 90.81 93 HIS A CA 1
ATOM 736 C C . HIS A 1 93 ? -15.160 -0.833 71.431 1.00 90.81 93 HIS A C 1
ATOM 738 O O . HIS A 1 93 ? -15.071 -2.020 71.108 1.00 90.81 93 HIS A O 1
ATOM 744 N N . PHE A 1 94 ? -16.124 -0.386 72.236 1.00 87.81 94 PHE A N 1
ATOM 745 C CA . PHE A 1 94 ? -17.041 -1.246 72.980 1.00 87.81 94 PHE A CA 1
ATOM 746 C C . PHE A 1 94 ? -18.494 -0.993 72.551 1.00 87.81 94 PHE A C 1
ATOM 748 O O . PHE A 1 94 ? -19.099 0.005 72.956 1.00 87.81 94 PHE A O 1
ATOM 755 N N . PRO A 1 95 ? -19.073 -1.858 71.694 1.00 88.56 95 PRO A N 1
ATOM 756 C CA . PRO A 1 95 ? -20.455 -1.704 71.262 1.00 88.56 95 PRO A CA 1
ATOM 757 C C . PRO A 1 95 ? -21.408 -1.927 72.439 1.00 88.56 95 PRO A C 1
ATOM 759 O O . PRO A 1 95 ? -21.220 -2.827 73.259 1.00 88.56 95 PRO A O 1
ATOM 762 N N . LEU A 1 96 ? -22.460 -1.118 72.504 1.00 83.88 96 LEU A N 1
ATOM 763 C CA . LEU A 1 96 ? -23.496 -1.235 73.518 1.00 83.88 96 LEU A CA 1
ATOM 764 C C . LEU A 1 96 ? -24.292 -2.522 73.271 1.00 83.88 96 LEU A C 1
ATOM 766 O O . LEU A 1 96 ? -24.962 -2.667 72.248 1.00 83.88 96 LEU A O 1
ATOM 770 N N . THR A 1 97 ? -24.216 -3.463 74.207 1.00 79.12 97 THR A N 1
ATOM 771 C CA . THR A 1 97 ? -24.955 -4.728 74.142 1.00 79.12 97 THR A CA 1
ATOM 772 C C . THR A 1 97 ? -26.168 -4.673 75.068 1.00 79.12 97 THR A C 1
ATOM 774 O O . THR A 1 97 ? -26.105 -4.118 76.161 1.00 79.12 97 THR A O 1
ATOM 777 N N . THR A 1 98 ? -27.302 -5.212 74.618 1.00 68.19 98 THR A N 1
ATOM 778 C CA . THR A 1 98 ? -28.500 -5.373 75.456 1.00 68.19 98 THR A CA 1
ATOM 779 C C . THR A 1 98 ? -28.482 -6.745 76.116 1.00 68.19 98 THR A C 1
ATOM 781 O O . THR A 1 98 ? -28.132 -7.734 75.466 1.00 68.19 98 THR A O 1
ATOM 784 N N . ASN A 1 99 ? -28.910 -6.837 77.373 1.00 67.50 99 ASN A N 1
ATOM 785 C CA . ASN A 1 99 ? -29.030 -8.125 78.056 1.00 67.50 99 ASN A CA 1
ATOM 786 C C . ASN A 1 99 ? -30.220 -8.958 77.516 1.00 67.50 99 ASN A C 1
ATOM 788 O O . ASN A 1 99 ? -30.999 -8.498 76.678 1.00 67.50 99 ASN A O 1
ATOM 792 N N . SER A 1 100 ? -30.400 -10.196 77.996 1.00 64.38 100 SER A N 1
ATOM 793 C CA . SER A 1 100 ? -31.459 -11.120 77.530 1.00 64.38 100 SER A CA 1
ATOM 794 C C . SER A 1 100 ? -32.899 -10.629 77.755 1.00 64.38 100 SER A C 1
ATOM 796 O O . SER A 1 100 ? -33.838 -11.240 77.246 1.00 64.38 100 SER A O 1
ATOM 798 N N . LYS A 1 101 ? -33.082 -9.523 78.489 1.00 65.44 101 LYS A N 1
ATOM 799 C CA . L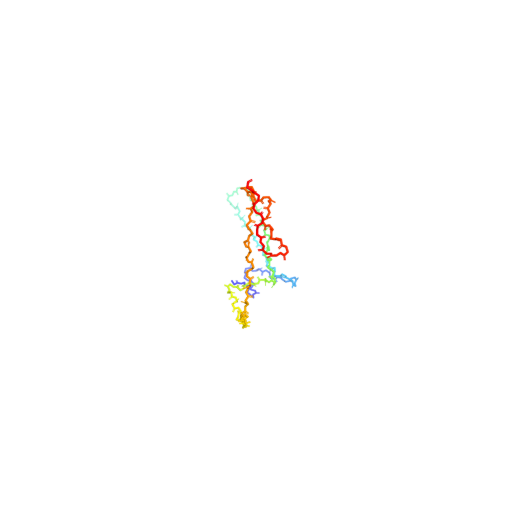YS A 1 101 ? -34.363 -8.834 78.707 1.00 65.44 101 LYS A CA 1
ATOM 800 C C . LYS A 1 101 ? -34.512 -7.556 77.868 1.00 65.44 101 LYS A C 1
ATOM 802 O O . LYS A 1 101 ? -35.518 -6.867 78.009 1.00 65.44 101 LYS A O 1
ATOM 807 N N . GLY A 1 102 ? -33.552 -7.246 76.993 1.00 61.91 102 GLY A N 1
ATOM 808 C CA . GLY A 1 102 ? -33.587 -6.085 76.103 1.00 61.91 102 GLY A CA 1
ATOM 809 C C . GLY A 1 102 ? -33.331 -4.744 76.799 1.00 61.91 102 GLY A C 1
ATOM 810 O O . GLY A 1 102 ? -33.607 -3.706 76.202 1.00 61.91 102 GLY A O 1
ATOM 811 N N . THR A 1 103 ? -32.828 -4.741 78.040 1.00 58.81 103 THR A N 1
ATOM 812 C CA . THR A 1 103 ? -32.468 -3.506 78.752 1.00 58.81 103 THR A CA 1
ATOM 813 C C . THR A 1 103 ? -30.994 -3.168 78.543 1.00 58.81 103 THR A C 1
ATOM 815 O O . THR A 1 103 ? -30.161 -4.053 78.331 1.00 58.81 103 THR A O 1
ATOM 818 N N . ILE A 1 104 ? -30.692 -1.868 78.558 1.00 66.12 104 ILE A N 1
ATOM 819 C CA . ILE A 1 104 ? -29.333 -1.334 78.472 1.00 66.12 104 ILE A CA 1
ATOM 820 C C . ILE A 1 104 ? -28.830 -1.166 79.900 1.00 66.12 104 ILE A C 1
ATOM 822 O O . ILE A 1 104 ? -29.366 -0.350 80.651 1.00 66.12 104 ILE A O 1
ATOM 826 N N . ASP A 1 105 ? -27.813 -1.935 80.265 1.00 63.75 105 ASP A N 1
ATOM 827 C CA . ASP A 1 105 ? -27.185 -1.830 81.575 1.00 63.75 105 ASP A CA 1
ATOM 828 C C . ASP A 1 105 ? -26.136 -0.711 81.485 1.00 63.75 105 ASP A C 1
ATOM 830 O O . ASP A 1 105 ? -25.065 -0.879 80.904 1.00 63.75 105 ASP A O 1
ATOM 834 N N . MET A 1 106 ? -26.502 0.484 81.953 1.00 59.84 106 MET A N 1
ATOM 835 C CA . MET A 1 106 ? -25.621 1.652 81.976 1.00 59.84 106 MET A CA 1
ATOM 836 C C . MET A 1 106 ? -24.973 1.731 83.360 1.00 59.84 106 MET A C 1
ATOM 838 O O . MET A 1 106 ? -25.602 2.205 84.306 1.00 59.84 106 MET A O 1
ATOM 842 N N . GLU A 1 107 ? -23.746 1.223 83.501 1.00 60.69 107 GLU A N 1
ATOM 843 C CA . GLU A 1 107 ? -22.953 1.499 84.705 1.00 60.69 107 GLU A CA 1
ATOM 844 C C . GLU A 1 107 ? -22.632 2.999 84.747 1.00 60.69 107 GLU A C 1
ATOM 846 O O . GLU A 1 107 ? -22.235 3.589 83.740 1.00 60.69 107 GLU A O 1
ATOM 851 N N . THR A 1 108 ? -22.931 3.619 85.891 1.00 49.78 108 THR A N 1
ATOM 852 C CA . THR A 1 108 ? -22.827 5.069 86.129 1.00 49.78 108 THR A CA 1
ATOM 853 C C . THR A 1 108 ? -21.450 5.436 86.654 1.00 49.78 108 THR A C 1
ATOM 855 O O . THR A 1 108 ? -20.937 4.670 87.501 1.00 49.78 108 THR A O 1
#

Sequence (108 aa):
RFDNDDHLCGTVLKSNGTHLIYENGIFNGVDTQRGIISRERDLQLQFSCVYSLTQAVSMNVQINALESRLRKKHPGRGLYNVTMIPYQDAGFHFPLTTNSKGTIDMET

Foldseek 3Di:
DDDPDPCPPVWDWDDPPFKIKTKDKDWDAPQPPVDPDGDGDTDIDIDMDIGTPDDDDDDPDDDDDDDDDDDDDDDDDDDDDDDDFDAPDPVRPHTQDAPPVRDGDDDD